Protein AF-A0A9X1F226-F1 (afdb_monomer_lite)

Organism: NCBI:txid2828328

Secondary structure (DSSP, 8-state):
-----S-HHHHHHHHHHHHHHHHHHHHHHHHHHHHHHHHHHHHHHHHHHHHHTS--HHHHHHHTTS---------------SS-HHHHHHHHHHHHHHHHHHS-SS-----TTT--HHHHHHHHHHHHHHHHHHHHHHHHHHHHHHHHHHHHHHHTT-

Foldseek 3Di:
DDDPPPPPVVVVVVVVVVVVVVVVVVVVVVVVVVVVVVVVVVVVVVVVVVVVVDPDPVVVVVVVPPDPDDDDDDDPPPVPPPDDPVVVVVVVVVVVVVCVVPDPPDDPPPDPDQPDPVNVVVCVVCVVVVVVVCVVPVVVVVVVVVVVVCVVVVVVVD

Structure (mmCIF, N/CA/C/O backbone):
data_AF-A0A9X1F226-F1
#
_entry.id   AF-A0A9X1F226-F1
#
loop_
_atom_site.group_PDB
_atom_site.id
_atom_site.type_symbol
_atom_site.label_atom_id
_atom_site.label_alt_id
_atom_site.label_comp_id
_atom_site.label_asym_id
_atom_site.label_entity_id
_atom_site.label_seq_id
_atom_site.pdbx_PDB_ins_code
_atom_site.Cartn_x
_atom_site.Cartn_y
_atom_site.Cartn_z
_atom_site.occupancy
_atom_site.B_iso_or_equiv
_atom_site.auth_seq_id
_atom_site.auth_comp_id
_atom_site.auth_asym_id
_atom_site.auth_atom_id
_atom_site.pdbx_PDB_model_num
ATOM 1 N N . MET A 1 1 ? -33.267 29.256 23.074 1.00 49.25 1 MET A N 1
ATOM 2 C CA . MET A 1 1 ? -32.993 27.868 23.503 1.00 49.25 1 MET A CA 1
ATOM 3 C C . MET A 1 1 ? -34.104 26.980 22.962 1.00 49.25 1 MET A C 1
ATOM 5 O O . MET A 1 1 ? -35.190 27.034 23.514 1.00 49.25 1 MET A O 1
ATOM 9 N N . ALA A 1 2 ? -33.853 26.250 21.872 1.00 51.22 2 ALA A N 1
ATOM 10 C CA . ALA A 1 2 ? -34.602 25.064 21.436 1.00 51.22 2 ALA A CA 1
ATOM 11 C C . ALA A 1 2 ? -33.818 24.425 20.271 1.00 51.22 2 ALA A C 1
ATOM 13 O O . ALA A 1 2 ? -34.048 24.750 19.118 1.00 51.22 2 ALA A O 1
ATOM 14 N N . HIS A 1 3 ? -32.809 23.608 20.584 1.00 51.81 3 HIS A N 1
ATOM 15 C CA . HIS A 1 3 ? -32.068 22.793 19.610 1.00 51.81 3 HIS A CA 1
ATOM 16 C C . HIS A 1 3 ? -32.175 21.329 20.050 1.00 51.81 3 HIS A C 1
ATOM 18 O O . HIS A 1 3 ? -31.222 20.763 20.575 1.00 51.81 3 HIS A O 1
ATOM 24 N N . ASN A 1 4 ? -33.366 20.745 19.917 1.00 60.50 4 ASN A N 1
ATOM 25 C CA . ASN A 1 4 ? -33.606 19.323 20.189 1.00 60.50 4 ASN A CA 1
ATOM 26 C C . ASN A 1 4 ? -34.369 18.676 19.020 1.00 60.50 4 ASN A C 1
ATOM 28 O O . ASN A 1 4 ? -35.342 17.961 19.228 1.00 60.50 4 ASN A O 1
ATOM 32 N N . GLU A 1 5 ? -33.978 19.019 17.790 1.00 56.75 5 GLU A N 1
ATOM 33 C CA . GLU A 1 5 ? -34.747 18.753 16.562 1.00 56.75 5 GLU A CA 1
ATOM 34 C C . GLU A 1 5 ? -34.145 17.670 15.649 1.00 56.75 5 GLU A C 1
ATOM 36 O O . GLU A 1 5 ? -34.522 17.585 14.491 1.00 56.75 5 GLU A O 1
ATOM 41 N N . ALA A 1 6 ? -33.255 16.805 16.142 1.00 63.34 6 ALA A N 1
ATOM 42 C CA . ALA A 1 6 ? -33.130 15.472 15.546 1.00 63.34 6 ALA A CA 1
ATOM 43 C C . ALA A 1 6 ? -33.984 14.534 16.404 1.00 63.34 6 ALA A C 1
ATOM 45 O O . ALA A 1 6 ? -33.576 14.152 17.504 1.00 63.34 6 ALA A O 1
ATOM 46 N N . SER A 1 7 ? -35.208 14.239 15.958 1.00 80.69 7 SER A N 1
ATOM 47 C CA . SER A 1 7 ? -36.098 13.328 16.687 1.00 80.69 7 SER A CA 1
ATOM 48 C C . SER A 1 7 ? -35.450 11.943 16.754 1.00 80.69 7 SER A C 1
ATOM 50 O O . SER A 1 7 ? -34.874 11.469 15.777 1.00 80.69 7 SER A O 1
ATOM 52 N N . VAL A 1 8 ? -35.543 11.264 17.899 1.00 83.31 8 VAL A N 1
ATOM 53 C CA . VAL A 1 8 ? -34.999 9.906 18.104 1.00 83.31 8 VAL A CA 1
ATOM 54 C C . VAL A 1 8 ? -35.454 8.939 17.002 1.00 83.31 8 VAL A C 1
ATOM 56 O O . VAL A 1 8 ? -34.702 8.063 16.584 1.00 83.31 8 VAL A O 1
ATOM 59 N N . GLU A 1 9 ? -36.662 9.132 16.486 1.00 84.56 9 GLU A N 1
ATOM 60 C CA . GLU A 1 9 ? -37.239 8.347 15.395 1.00 84.56 9 GLU A CA 1
ATOM 61 C C . GLU A 1 9 ? -36.484 8.538 14.069 1.00 84.56 9 GLU A C 1
ATOM 63 O O . GLU A 1 9 ? -36.221 7.561 13.372 1.00 84.56 9 GLU A O 1
ATOM 68 N N . GLU A 1 10 ? -36.034 9.757 13.769 1.00 88.88 10 GLU A N 1
ATOM 69 C CA . GLU A 1 10 ? -35.229 10.079 12.582 1.00 88.88 10 GLU A CA 1
ATOM 70 C C . GLU A 1 10 ? -33.828 9.455 12.671 1.00 88.88 10 GLU A C 1
ATOM 72 O O . GLU A 1 10 ? -33.296 8.926 11.690 1.00 88.88 10 GLU A O 1
ATOM 77 N N . ILE A 1 11 ? -33.251 9.432 13.878 1.00 89.56 11 ILE A N 1
ATOM 78 C CA . ILE A 1 11 ? -31.976 8.756 14.151 1.00 89.56 11 ILE A CA 1
ATOM 79 C C . ILE A 1 11 ? -32.116 7.247 13.900 1.00 89.56 11 ILE A C 1
ATOM 81 O O . ILE A 1 11 ? -31.273 6.649 13.227 1.00 89.56 11 ILE A O 1
ATOM 85 N N . LEU A 1 12 ? -33.193 6.624 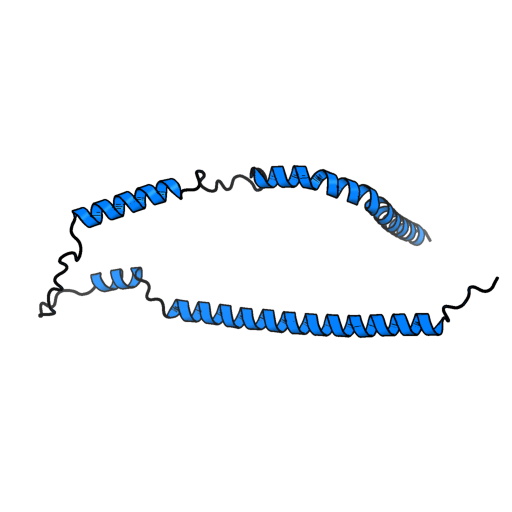14.388 1.00 91.38 12 LEU A N 1
ATOM 86 C CA . LEU A 1 12 ? -33.448 5.196 14.182 1.00 91.38 12 LEU A CA 1
ATOM 87 C C . LEU A 1 12 ? -33.727 4.861 12.713 1.00 91.38 12 LEU A C 1
ATOM 89 O O . LEU A 1 12 ? -33.270 3.828 12.216 1.00 91.38 12 LEU A O 1
ATOM 93 N N . GLU A 1 13 ? -34.434 5.732 11.999 1.00 94.56 13 GLU A N 1
ATOM 94 C CA . GLU A 1 13 ? -34.725 5.548 10.581 1.00 94.56 13 GLU A CA 1
ATOM 95 C C . GLU A 1 13 ? -33.460 5.688 9.715 1.00 94.56 13 GLU A C 1
ATOM 97 O O . GLU A 1 13 ? -33.242 4.887 8.800 1.00 94.56 13 GLU A O 1
ATOM 102 N N . SER A 1 14 ? -32.560 6.613 10.068 1.00 92.88 14 SER A N 1
ATOM 103 C CA . SER A 1 14 ? -31.238 6.753 9.448 1.00 92.88 14 SER A CA 1
ATOM 104 C C . SER A 1 14 ? -30.357 5.519 9.683 1.00 92.88 14 SER A C 1
ATOM 106 O O . SER A 1 14 ? -29.822 4.957 8.725 1.00 92.88 14 SER A O 1
ATOM 108 N N . ILE A 1 15 ? -30.287 5.009 10.922 1.00 93.56 15 ILE A N 1
ATOM 109 C CA . ILE A 1 15 ? -29.539 3.780 11.249 1.00 93.56 15 ILE A CA 1
ATOM 110 C C . ILE A 1 15 ? -30.108 2.580 10.481 1.00 93.56 15 ILE A C 1
ATOM 112 O O . ILE A 1 15 ? -29.356 1.823 9.866 1.00 93.56 15 ILE A O 1
ATOM 116 N N . LYS A 1 16 ? -31.437 2.425 10.435 1.00 94.38 16 LYS A N 1
ATOM 117 C CA . LYS A 1 16 ? -32.096 1.352 9.674 1.00 94.38 16 LYS A CA 1
ATOM 118 C C . LYS A 1 16 ? -31.784 1.440 8.179 1.00 94.38 16 LYS A C 1
ATOM 120 O O . LYS A 1 16 ? -31.542 0.413 7.544 1.00 94.38 16 LYS A O 1
ATOM 125 N N . LYS A 1 17 ? -31.764 2.649 7.613 1.00 94.25 17 LYS A N 1
ATOM 126 C CA . LYS A 1 17 ? -31.428 2.887 6.203 1.00 94.25 17 LYS A CA 1
ATOM 127 C C . LYS A 1 17 ? -29.962 2.570 5.902 1.00 94.25 17 LYS A C 1
ATOM 129 O O . LYS A 1 17 ? -29.685 1.983 4.857 1.00 94.25 17 LYS A O 1
ATOM 134 N N . VAL A 1 18 ? -29.048 2.908 6.812 1.00 93.19 18 VAL A N 1
ATOM 135 C CA . VAL A 1 18 ? -27.619 2.579 6.696 1.00 93.19 18 VAL A CA 1
ATOM 136 C C . VAL A 1 18 ? -27.402 1.067 6.775 1.00 93.19 18 VAL A C 1
ATOM 138 O O . VAL A 1 18 ? -26.769 0.521 5.882 1.00 93.19 18 VAL A O 1
ATOM 141 N N . ILE A 1 19 ? -28.007 0.365 7.739 1.00 91.12 19 ILE A N 1
ATOM 142 C CA . ILE A 1 19 ? -27.881 -1.100 7.865 1.00 91.12 19 ILE A CA 1
ATOM 143 C C . ILE A 1 19 ? -28.484 -1.820 6.652 1.00 91.12 19 ILE A C 1
ATOM 145 O O . ILE A 1 19 ? -27.901 -2.768 6.133 1.00 91.12 19 ILE A O 1
ATOM 149 N N . ALA A 1 20 ? -29.642 -1.374 6.156 1.00 92.00 20 ALA A N 1
ATOM 150 C CA . ALA A 1 20 ? -30.255 -1.967 4.967 1.00 92.00 20 ALA A CA 1
ATOM 151 C C . ALA A 1 20 ? -29.414 -1.743 3.699 1.00 92.00 20 ALA A C 1
ATOM 153 O O . ALA A 1 20 ? -29.394 -2.602 2.815 1.00 92.00 20 ALA A O 1
ATOM 154 N N . ARG A 1 21 ? -28.730 -0.595 3.603 1.00 91.06 21 ARG A N 1
ATOM 155 C CA . ARG A 1 21 ? -27.778 -0.301 2.528 1.00 91.06 21 ARG A CA 1
ATOM 156 C C . ARG A 1 21 ? -26.536 -1.180 2.641 1.00 91.06 21 ARG A C 1
ATOM 158 O O . ARG A 1 21 ? -26.180 -1.807 1.652 1.00 91.06 21 ARG A O 1
ATOM 165 N N . ASP A 1 22 ? -25.954 -1.278 3.830 1.00 88.81 22 ASP A N 1
ATOM 166 C CA . ASP A 1 22 ? -24.740 -2.054 4.093 1.00 88.81 22 ASP A CA 1
ATOM 167 C C . ASP A 1 22 ? -24.968 -3.561 3.890 1.00 88.81 22 ASP A C 1
ATOM 169 O O . ASP A 1 22 ? -24.195 -4.229 3.215 1.00 88.81 22 ASP A O 1
ATOM 173 N N . ASN A 1 23 ? -26.115 -4.094 4.330 1.00 88.25 23 ASN A N 1
ATOM 174 C CA . ASN A 1 23 ? -26.508 -5.483 4.064 1.00 88.25 23 ASN A CA 1
ATOM 175 C C . ASN A 1 23 ? -26.734 -5.767 2.566 1.00 88.25 23 ASN A C 1
ATOM 177 O O . ASN A 1 23 ? -26.520 -6.878 2.086 1.00 88.25 23 ASN A O 1
ATOM 181 N N . ARG A 1 24 ? -27.194 -4.770 1.799 1.00 87.88 24 ARG A N 1
ATOM 182 C CA . ARG A 1 24 ? -27.334 -4.900 0.343 1.00 87.88 24 ARG A CA 1
ATOM 183 C C . ARG A 1 24 ? -25.971 -4.866 -0.341 1.00 87.88 24 ARG A C 1
ATOM 185 O O . ARG A 1 24 ? -25.746 -5.631 -1.272 1.00 87.88 24 ARG A O 1
ATOM 192 N N . GLU A 1 25 ? -25.083 -3.995 0.116 1.00 88.69 25 GLU A N 1
ATOM 193 C CA . GLU A 1 25 ? -23.732 -3.838 -0.414 1.00 88.69 25 GLU A CA 1
ATOM 194 C C . GLU A 1 25 ? -22.870 -5.072 -0.123 1.00 88.69 25 GLU A C 1
ATOM 196 O O . GLU A 1 25 ? -22.253 -5.612 -1.039 1.00 88.69 25 GLU A O 1
ATOM 201 N N . SER A 1 26 ? -22.940 -5.619 1.093 1.00 83.00 26 SER A N 1
ATOM 202 C CA . SER A 1 26 ? -22.274 -6.873 1.458 1.00 83.00 26 SER A CA 1
ATOM 203 C C . SER A 1 26 ? -22.815 -8.077 0.676 1.00 83.00 26 SER A C 1
ATOM 205 O O . SER A 1 26 ? -22.040 -8.929 0.233 1.00 83.00 26 SER A O 1
ATOM 207 N N . ALA A 1 27 ? -24.126 -8.133 0.410 1.00 85.62 27 ALA A N 1
ATOM 208 C CA . ALA A 1 27 ? -24.716 -9.166 -0.442 1.00 85.62 27 ALA A CA 1
ATOM 209 C C . ALA A 1 27 ? -24.238 -9.069 -1.904 1.00 85.62 27 ALA A C 1
ATOM 211 O O . ALA A 1 27 ? -23.999 -10.100 -2.535 1.00 85.62 27 ALA A O 1
ATOM 212 N N . ILE A 1 28 ? -24.070 -7.854 -2.439 1.00 87.81 28 ILE A N 1
ATOM 213 C CA . ILE A 1 28 ? -23.526 -7.626 -3.788 1.00 87.81 28 ILE A CA 1
ATOM 214 C C . ILE A 1 28 ? -22.048 -8.021 -3.841 1.00 87.81 28 ILE A C 1
ATOM 216 O O . ILE A 1 28 ? -21.656 -8.749 -4.747 1.00 87.81 28 ILE A O 1
ATOM 220 N N . GLN A 1 29 ? -21.245 -7.616 -2.854 1.00 87.19 29 GLN A N 1
ATOM 221 C CA . GLN A 1 29 ? -19.829 -7.991 -2.774 1.00 87.19 29 GLN A CA 1
ATOM 222 C C . GLN A 1 29 ? -19.643 -9.509 -2.672 1.00 87.19 29 GLN A C 1
ATOM 224 O O . GLN A 1 29 ? -18.783 -10.071 -3.342 1.00 87.19 29 GLN A O 1
ATOM 229 N N . THR A 1 30 ? -20.488 -10.192 -1.894 1.00 87.25 30 THR A N 1
ATOM 230 C CA . THR A 1 30 ? -20.436 -11.658 -1.765 1.00 87.25 30 THR A CA 1
ATOM 231 C C . THR A 1 30 ? -20.759 -12.358 -3.086 1.00 87.25 30 THR A C 1
ATOM 233 O O . THR A 1 30 ? -20.139 -13.369 -3.407 1.00 87.25 30 THR A O 1
ATOM 236 N N . ARG A 1 31 ? -21.724 -11.839 -3.860 1.00 86.88 31 ARG A N 1
ATOM 237 C CA . ARG A 1 31 ? -22.040 -12.368 -5.197 1.00 86.88 31 ARG A CA 1
ATOM 238 C C . ARG A 1 31 ? -20.902 -12.118 -6.176 1.00 86.88 31 ARG A C 1
ATOM 240 O O . ARG A 1 31 ? -20.452 -13.069 -6.796 1.00 86.88 31 ARG A O 1
ATOM 247 N N . LYS A 1 32 ? -20.384 -10.890 -6.214 1.00 89.44 32 LYS A N 1
ATOM 248 C CA . LYS A 1 32 ? -19.267 -10.512 -7.080 1.00 89.44 32 LYS A CA 1
ATOM 249 C C . LYS A 1 32 ? -18.027 -11.370 -6.825 1.00 89.44 32 LYS A C 1
ATOM 251 O O . LYS A 1 32 ? -17.443 -11.877 -7.765 1.00 89.44 32 LYS A O 1
ATOM 256 N N . ARG A 1 33 ? -17.683 -11.618 -5.557 1.00 88.00 33 ARG A N 1
ATOM 257 C CA . ARG A 1 33 ? -16.558 -12.496 -5.204 1.00 88.00 33 ARG A CA 1
ATOM 258 C C . ARG A 1 33 ? -16.767 -13.935 -5.686 1.00 88.00 33 ARG A C 1
ATOM 260 O O . ARG A 1 33 ? -15.814 -14.573 -6.095 1.00 88.00 33 ARG A O 1
ATOM 267 N N . ARG A 1 34 ? -18.001 -14.453 -5.633 1.00 84.94 34 ARG A N 1
ATOM 268 C CA . ARG A 1 34 ? -18.320 -15.798 -6.144 1.00 84.94 34 ARG A CA 1
ATOM 269 C C . ARG A 1 34 ? -18.276 -15.879 -7.665 1.00 84.94 34 ARG A C 1
ATOM 271 O O . ARG A 1 34 ? -17.905 -16.925 -8.170 1.00 84.94 34 ARG A O 1
ATOM 278 N N . GLU A 1 35 ? -18.686 -14.819 -8.355 1.00 84.56 35 GLU A N 1
A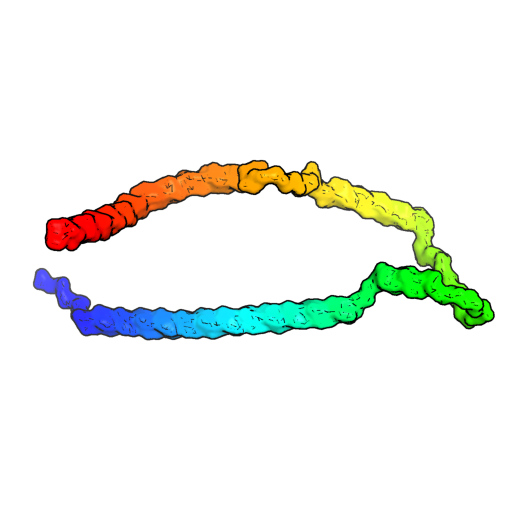TOM 279 C CA . GLU A 1 35 ? -18.554 -14.703 -9.812 1.00 84.56 35 GLU A CA 1
ATOM 280 C C . GLU A 1 35 ? -17.068 -14.658 -10.197 1.00 84.56 35 GLU A C 1
ATOM 282 O O . GLU A 1 35 ? -16.628 -15.499 -10.961 1.00 84.56 35 GLU A O 1
ATOM 287 N N . GLU A 1 36 ? -16.265 -13.807 -9.549 1.00 82.75 36 GLU A N 1
ATOM 288 C CA . GLU A 1 36 ? -14.810 -13.732 -9.766 1.00 82.75 36 GLU A CA 1
ATOM 289 C C . GLU A 1 36 ? -14.088 -15.059 -9.453 1.00 82.75 36 GLU A C 1
ATOM 291 O O . GLU A 1 36 ? -13.186 -15.462 -10.184 1.00 82.75 36 GLU A O 1
ATOM 296 N N . ASP A 1 37 ? -14.475 -15.752 -8.374 1.00 83.00 37 ASP A N 1
ATOM 297 C CA . ASP A 1 37 ? -13.923 -17.068 -8.022 1.00 83.00 37 ASP A CA 1
ATOM 298 C C . ASP A 1 37 ? -14.327 -18.150 -9.051 1.00 83.00 37 ASP A C 1
ATOM 300 O O . ASP A 1 37 ? -13.559 -19.084 -9.281 1.00 83.00 37 ASP A O 1
ATOM 304 N N . ALA A 1 38 ? -15.515 -18.046 -9.664 1.00 81.81 38 ALA A N 1
ATOM 305 C CA . ALA A 1 38 ? -15.986 -18.974 -10.695 1.00 81.81 38 ALA A CA 1
ATOM 306 C C . ALA A 1 38 ? -15.301 -18.719 -12.044 1.00 81.81 38 ALA A C 1
ATOM 308 O O . ALA A 1 38 ? -14.792 -19.665 -12.639 1.00 81.81 38 ALA A O 1
ATOM 309 N N . ASP A 1 39 ? -15.205 -17.456 -12.465 1.00 82.25 39 ASP A N 1
ATOM 310 C CA . ASP A 1 39 ? -14.511 -17.051 -13.692 1.00 82.25 39 ASP A CA 1
ATOM 311 C C . ASP A 1 39 ? -13.039 -17.491 -13.652 1.00 82.25 39 ASP A C 1
ATOM 313 O O . ASP A 1 39 ? -12.516 -18.035 -14.620 1.00 82.25 39 ASP A O 1
ATOM 317 N N . ARG A 1 40 ? -12.380 -17.344 -12.494 1.00 82.81 40 ARG A N 1
ATOM 318 C CA . ARG A 1 40 ? -10.999 -17.806 -12.297 1.00 82.81 40 ARG A CA 1
ATOM 319 C C . ARG A 1 40 ? -10.860 -19.324 -12.396 1.00 82.81 40 ARG A C 1
ATOM 321 O O . ARG A 1 40 ? -9.881 -19.808 -12.948 1.00 82.81 40 ARG A O 1
ATOM 328 N N . ALA A 1 41 ? -11.820 -20.074 -11.855 1.00 78.19 41 ALA A N 1
ATOM 329 C CA . ALA A 1 41 ? -11.807 -21.532 -11.933 1.00 78.19 41 ALA A CA 1
ATOM 330 C C . ALA A 1 41 ? -12.041 -22.034 -13.368 1.00 78.19 41 ALA A C 1
ATOM 332 O O . ALA A 1 41 ? -11.469 -23.050 -13.758 1.00 78.19 41 ALA A O 1
ATOM 333 N N . GLU A 1 42 ? -12.863 -21.329 -14.152 1.00 76.12 42 GLU A N 1
ATOM 334 C CA . GLU A 1 42 ? -13.041 -21.599 -15.583 1.00 76.12 42 GLU A CA 1
ATOM 335 C C . GLU A 1 42 ? -11.767 -21.278 -16.378 1.00 76.12 42 GLU A C 1
ATOM 337 O O . GLU A 1 42 ? -11.362 -22.070 -17.227 1.00 76.12 42 GLU A O 1
ATOM 342 N N . GLU A 1 43 ? -11.095 -20.167 -16.064 1.00 73.25 43 GLU A N 1
ATOM 343 C CA . GLU A 1 43 ? -9.834 -19.765 -16.697 1.00 73.25 43 GLU A CA 1
ATOM 344 C C . GLU A 1 43 ? -8.697 -20.762 -16.398 1.00 73.25 43 GLU A C 1
ATOM 346 O O . GLU A 1 43 ? -8.014 -21.203 -17.322 1.00 73.25 43 GLU A O 1
ATOM 351 N N . ASP A 1 44 ? -8.557 -21.208 -15.144 1.00 71.56 44 ASP A N 1
ATOM 352 C CA . ASP A 1 44 ? -7.592 -22.246 -14.750 1.00 71.56 44 ASP A CA 1
ATOM 353 C C . ASP A 1 44 ? -7.875 -23.583 -15.464 1.00 71.56 44 ASP A C 1
ATOM 355 O O . ASP A 1 44 ? -6.958 -24.221 -15.981 1.00 71.56 44 ASP A O 1
ATOM 359 N N . ALA A 1 45 ? -9.144 -23.998 -15.565 1.00 74.19 45 ALA A N 1
ATOM 360 C CA . ALA A 1 45 ? -9.517 -25.222 -16.279 1.00 74.19 45 ALA A CA 1
ATOM 361 C C . ALA A 1 45 ? -9.229 -25.138 -17.790 1.00 74.19 45 ALA A C 1
ATOM 363 O O . ALA A 1 45 ? -8.856 -26.134 -18.411 1.00 74.19 45 ALA A O 1
ATOM 364 N N . GLN A 1 46 ? -9.386 -23.953 -18.386 1.00 73.50 46 GLN A N 1
ATOM 365 C CA . GLN A 1 46 ? -9.080 -23.713 -19.794 1.00 73.50 46 GLN A CA 1
ATOM 366 C C . GLN A 1 46 ? -7.566 -23.714 -20.061 1.00 73.50 46 GLN A C 1
ATOM 368 O O . GLN A 1 46 ? -7.133 -24.217 -21.099 1.00 73.50 46 GLN A O 1
ATOM 373 N N . LEU A 1 47 ? -6.763 -23.193 -19.128 1.00 71.12 47 LEU A N 1
ATOM 374 C CA . LEU A 1 47 ? -5.300 -23.233 -19.200 1.00 71.12 47 LEU A CA 1
ATOM 375 C C . LEU A 1 47 ? -4.769 -24.671 -19.123 1.00 71.12 47 LEU A C 1
ATOM 377 O O . LEU A 1 47 ? -3.953 -25.052 -19.961 1.00 71.12 47 LEU A O 1
ATOM 381 N N . GLU A 1 48 ? -5.277 -25.479 -18.191 1.00 67.88 48 GLU A N 1
ATOM 382 C CA . GLU A 1 48 ? -4.916 -26.900 -18.063 1.00 67.88 48 GLU A CA 1
ATOM 383 C C . GLU A 1 48 ? -5.265 -27.685 -19.340 1.00 67.88 48 GLU A C 1
ATOM 385 O O . GLU A 1 48 ? -4.399 -28.346 -19.912 1.00 67.88 48 GLU A O 1
ATOM 390 N N . ALA A 1 49 ? -6.481 -27.519 -19.873 1.00 67.88 49 ALA A N 1
ATOM 391 C CA . ALA A 1 49 ? -6.887 -28.158 -21.129 1.00 67.88 49 ALA A CA 1
ATOM 392 C C . ALA A 1 49 ? -6.023 -27.716 -22.326 1.00 67.88 49 ALA A C 1
ATOM 394 O O . ALA A 1 49 ? -5.686 -28.524 -23.186 1.00 67.88 49 ALA A O 1
ATOM 395 N N . SER A 1 50 ? -5.621 -26.441 -22.375 1.00 63.09 50 SER A N 1
ATOM 396 C CA . SER A 1 50 ? -4.727 -25.952 -23.431 1.00 63.09 50 SER A CA 1
ATOM 397 C C . SER A 1 50 ? -3.304 -26.497 -23.320 1.00 63.09 50 SER A C 1
ATOM 399 O O . SER A 1 50 ? -2.610 -26.548 -24.328 1.00 63.09 50 SER A O 1
ATOM 401 N N . SER A 1 51 ? -2.869 -26.916 -2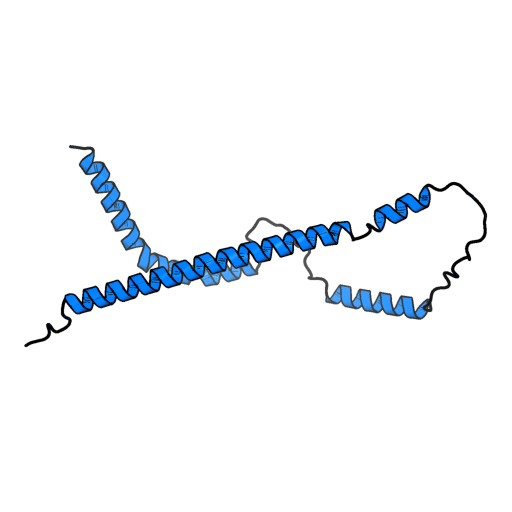2.128 1.00 63.12 51 SER A N 1
ATOM 402 C CA . SER A 1 51 ? -1.541 -27.498 -21.922 1.00 63.12 51 SER A CA 1
ATOM 403 C C . SER A 1 51 ? -1.451 -28.948 -22.409 1.00 63.12 51 SER A C 1
ATOM 405 O O . SER A 1 51 ? -0.404 -29.342 -22.912 1.00 63.12 51 SER A O 1
ATOM 407 N N . GLU A 1 52 ? -2.553 -29.707 -22.349 1.00 62.50 52 GLU A N 1
ATOM 408 C CA . GLU A 1 52 ? -2.645 -31.067 -22.908 1.00 62.50 52 GLU A CA 1
ATOM 409 C C . GLU A 1 52 ? -2.591 -31.081 -24.448 1.00 62.50 52 GLU A C 1
ATOM 411 O O . GLU A 1 52 ? -2.100 -32.045 -25.032 1.00 62.50 52 GLU A O 1
ATOM 416 N N . ASP A 1 53 ? -3.038 -30.008 -25.110 1.00 59.22 53 ASP A N 1
ATOM 417 C CA . ASP A 1 53 ? -2.976 -29.856 -26.573 1.00 59.22 53 ASP A CA 1
ATOM 418 C C . ASP A 1 53 ? -1.623 -29.299 -27.078 1.00 59.22 53 ASP A C 1
ATOM 420 O O . ASP A 1 53 ? -1.365 -29.276 -28.288 1.00 59.22 53 ASP A O 1
ATOM 424 N N . VAL A 1 54 ? -0.737 -28.837 -26.184 1.00 70.75 54 VAL A N 1
ATOM 425 C CA . VAL A 1 54 ? 0.616 -28.394 -26.555 1.00 70.75 54 VAL A CA 1
ATOM 426 C C . VAL A 1 54 ? 1.512 -29.622 -26.691 1.00 70.75 54 VAL A C 1
ATOM 428 O O . VAL A 1 54 ? 1.953 -30.203 -25.705 1.00 70.75 54 VAL A O 1
ATOM 431 N N . LEU A 1 55 ? 1.812 -29.995 -27.937 1.00 59.41 55 LEU A N 1
ATOM 432 C CA . LEU A 1 55 ? 2.830 -30.997 -28.256 1.00 59.41 55 LEU A CA 1
ATOM 433 C C . LEU A 1 55 ? 4.178 -30.602 -27.633 1.00 59.41 55 LEU A C 1
ATOM 435 O O . LEU A 1 55 ? 4.763 -29.579 -28.002 1.00 59.41 55 LEU A O 1
ATOM 439 N N . ASP A 1 56 ? 4.676 -31.429 -26.713 1.00 69.00 56 ASP A N 1
ATOM 440 C CA . ASP A 1 56 ? 6.021 -31.287 -26.166 1.00 69.00 56 ASP A CA 1
ATOM 441 C C . ASP A 1 56 ? 7.050 -31.609 -27.258 1.00 69.00 56 ASP A C 1
ATOM 443 O O . ASP A 1 56 ? 7.198 -32.746 -27.712 1.00 69.00 56 ASP A O 1
ATOM 447 N N . LEU A 1 57 ? 7.764 -30.575 -27.702 1.00 64.31 57 LEU A N 1
ATOM 448 C CA . LEU A 1 57 ? 8.764 -30.683 -28.759 1.00 64.31 57 LEU A CA 1
ATOM 449 C C . LEU A 1 57 ? 9.930 -31.602 -28.350 1.00 64.31 57 LEU A C 1
ATOM 451 O O . LEU A 1 57 ? 10.549 -32.212 -29.219 1.00 64.31 57 LEU A O 1
ATOM 455 N N . ALA A 1 58 ? 10.203 -31.726 -27.044 1.00 68.50 58 ALA A N 1
ATOM 456 C CA . ALA A 1 58 ? 11.229 -32.624 -26.522 1.00 68.50 58 ALA A CA 1
ATOM 457 C C . ALA A 1 58 ? 10.809 -34.103 -26.601 1.00 68.50 58 ALA A C 1
ATOM 459 O O . ALA A 1 58 ? 11.656 -34.966 -26.829 1.00 68.50 58 ALA A O 1
ATOM 460 N N . GLU A 1 59 ? 9.513 -34.397 -26.467 1.00 64.06 59 GLU A N 1
ATOM 461 C CA . GLU A 1 59 ? 8.958 -35.749 -26.620 1.00 64.06 59 GLU A CA 1
ATOM 462 C C . GLU A 1 59 ? 8.992 -36.183 -28.099 1.00 64.06 59 GLU A C 1
ATOM 464 O O . GLU A 1 59 ? 9.398 -37.300 -28.422 1.00 64.06 59 GLU A O 1
ATOM 469 N N . MET A 1 60 ? 8.679 -35.265 -29.024 1.00 62.78 60 MET A N 1
ATOM 470 C CA . MET A 1 60 ? 8.705 -35.538 -30.470 1.00 62.78 60 MET A CA 1
ATOM 471 C C . MET A 1 60 ? 10.128 -35.767 -31.019 1.00 62.78 60 MET A C 1
ATOM 473 O O . MET A 1 60 ? 10.318 -36.553 -31.947 1.00 62.78 60 MET A O 1
ATOM 477 N N . GLU A 1 61 ? 11.147 -35.116 -30.445 1.00 58.50 61 GLU A N 1
ATOM 478 C CA . GLU A 1 61 ? 12.556 -35.350 -30.805 1.00 58.50 61 GLU A CA 1
ATOM 479 C C . GLU A 1 61 ? 13.042 -36.742 -30.353 1.00 58.50 61 GLU A C 1
ATOM 481 O O . GLU A 1 61 ? 13.887 -37.350 -31.016 1.00 58.50 61 GLU A O 1
ATOM 486 N N . LEU A 1 62 ? 12.469 -37.282 -29.270 1.00 58.44 62 LEU A N 1
ATOM 487 C CA . LEU A 1 62 ? 12.804 -38.605 -28.745 1.00 58.44 62 LEU A CA 1
ATOM 488 C C . LEU A 1 62 ? 12.167 -39.737 -29.572 1.00 58.44 62 LEU A C 1
ATOM 490 O O . LEU A 1 62 ? 12.859 -40.702 -29.900 1.00 58.44 62 LEU A O 1
ATOM 494 N N . GLU A 1 63 ? 10.901 -39.598 -29.985 1.00 55.25 63 GLU A N 1
ATOM 495 C CA . GLU A 1 63 ? 10.226 -40.575 -30.863 1.00 55.25 63 GLU A CA 1
ATOM 496 C C . GLU A 1 63 ? 10.904 -40.702 -32.241 1.00 55.25 63 GLU A C 1
ATOM 498 O O . GLU A 1 63 ? 10.946 -41.786 -32.830 1.00 55.25 63 GLU A O 1
ATOM 503 N N . ASN A 1 64 ? 11.507 -39.623 -32.750 1.00 57.41 64 ASN A N 1
ATOM 504 C CA . ASN A 1 64 ? 12.156 -39.615 -34.063 1.00 57.41 64 ASN A CA 1
ATOM 505 C C . ASN A 1 64 ? 13.484 -40.408 -34.105 1.00 57.41 64 ASN A C 1
ATOM 507 O O . ASN A 1 64 ? 14.009 -40.693 -35.182 1.00 57.41 64 ASN A O 1
ATOM 511 N N . LEU A 1 65 ? 14.035 -40.789 -32.945 1.00 55.97 65 LEU A N 1
ATOM 512 C CA . LEU A 1 65 ? 15.283 -41.555 -32.830 1.00 55.97 65 LEU A CA 1
ATOM 513 C C . LEU A 1 65 ? 15.068 -43.079 -32.755 1.00 55.97 65 LEU A C 1
ATOM 515 O O . LEU A 1 65 ? 16.047 -43.827 -32.822 1.00 55.97 65 LEU A O 1
ATOM 519 N N . GLU A 1 66 ? 13.822 -43.559 -32.646 1.00 49.38 66 GLU A N 1
ATOM 520 C CA . GLU A 1 66 ? 13.517 -44.980 -32.397 1.00 49.38 66 GLU A CA 1
ATOM 521 C C . GLU A 1 66 ? 13.029 -45.789 -33.616 1.00 49.38 66 GLU A C 1
ATOM 523 O O . GLU A 1 66 ? 12.754 -46.979 -33.467 1.00 49.38 66 GLU A O 1
ATOM 528 N N . SER A 1 67 ? 12.985 -45.237 -34.837 1.00 43.16 67 SER A N 1
ATOM 529 C CA . SER A 1 67 ? 12.598 -46.011 -36.036 1.00 43.16 67 SER A CA 1
ATOM 530 C C . SER A 1 67 ? 13.810 -46.571 -36.809 1.00 43.16 67 SER A C 1
ATOM 532 O O . SER A 1 67 ? 14.561 -45.804 -37.422 1.00 43.16 67 SER A O 1
ATOM 534 N N . PRO A 1 68 ? 14.035 -47.903 -36.843 1.00 47.88 68 PRO A N 1
ATOM 535 C CA . PRO A 1 68 ? 15.103 -48.506 -37.630 1.00 47.88 68 PRO A CA 1
ATOM 536 C C . PRO A 1 68 ? 14.680 -48.634 -39.102 1.00 47.88 68 PRO A C 1
ATOM 538 O O . PRO A 1 68 ? 13.848 -49.466 -39.441 1.00 47.88 68 PRO A O 1
ATOM 541 N N . ALA A 1 69 ? 15.304 -47.825 -39.961 1.00 50.81 69 ALA A N 1
ATOM 542 C CA . ALA A 1 69 ? 15.541 -48.043 -41.393 1.00 50.81 69 ALA A CA 1
ATOM 543 C C . ALA A 1 69 ? 14.477 -48.827 -42.201 1.00 50.81 69 ALA A C 1
ATOM 545 O O . ALA A 1 69 ? 14.618 -50.027 -42.419 1.00 50.81 69 ALA A O 1
ATOM 546 N N . GLU A 1 70 ? 13.544 -48.103 -42.824 1.00 40.41 70 GLU A N 1
ATOM 547 C CA . GLU A 1 70 ? 12.946 -48.496 -44.107 1.00 40.41 70 GLU A CA 1
ATOM 548 C C . GLU A 1 70 ? 13.192 -47.361 -45.109 1.00 40.41 70 GLU A C 1
ATOM 550 O O . GLU A 1 70 ? 12.683 -46.249 -44.980 1.00 40.41 70 GLU A O 1
ATOM 555 N N . ALA A 1 71 ? 14.052 -47.630 -46.089 1.00 52.09 71 ALA A N 1
ATOM 556 C CA . ALA A 1 71 ? 14.309 -46.739 -47.207 1.00 52.09 71 ALA A CA 1
ATOM 557 C C . ALA A 1 71 ? 13.106 -46.764 -48.161 1.00 52.09 71 ALA A C 1
ATOM 559 O O . ALA A 1 71 ? 12.893 -47.748 -48.869 1.00 52.09 71 ALA A O 1
ATOM 560 N N . GLY A 1 72 ? 12.350 -45.668 -48.209 1.00 39.25 72 GLY A N 1
ATOM 561 C CA . GLY A 1 72 ? 11.233 -45.506 -49.133 1.00 39.25 72 GLY A CA 1
ATOM 562 C C . GLY A 1 72 ? 10.724 -44.070 -49.192 1.00 39.25 72 GLY A C 1
ATOM 563 O O . GLY A 1 72 ? 9.785 -43.733 -48.489 1.00 39.25 72 GLY A O 1
ATOM 564 N N . ASP A 1 73 ? 11.365 -43.260 -50.038 1.00 47.88 73 ASP A N 1
ATOM 565 C CA . ASP A 1 73 ? 10.798 -42.112 -50.768 1.00 47.88 73 ASP A CA 1
ATOM 566 C C . ASP A 1 73 ? 9.670 -41.322 -50.073 1.00 47.88 73 ASP A C 1
ATOM 568 O O . ASP A 1 73 ? 8.519 -41.314 -50.507 1.00 47.88 73 ASP A O 1
ATOM 572 N N . THR A 1 74 ? 10.013 -40.584 -49.023 1.00 41.19 74 THR A N 1
ATOM 573 C CA . THR A 1 74 ? 9.349 -39.307 -48.756 1.00 41.19 74 THR A CA 1
ATOM 574 C C . THR A 1 74 ? 10.379 -38.238 -49.025 1.00 41.19 74 THR A C 1
ATOM 576 O O . THR A 1 74 ? 11.454 -38.272 -48.426 1.00 41.19 74 THR A O 1
ATOM 579 N N . ALA A 1 75 ? 10.059 -37.381 -49.996 1.00 47.38 75 ALA A N 1
ATOM 580 C CA . ALA A 1 75 ? 10.827 -36.229 -50.433 1.00 47.38 75 ALA A CA 1
ATOM 581 C C . ALA A 1 75 ? 11.768 -35.736 -49.335 1.00 47.38 75 ALA A C 1
ATOM 583 O O . ALA A 1 75 ? 11.311 -35.366 -48.256 1.00 47.38 75 ALA A O 1
ATOM 584 N N . ALA A 1 76 ? 13.070 -35.767 -49.629 1.00 47.41 76 ALA A N 1
ATOM 585 C CA . ALA A 1 76 ? 14.027 -34.927 -48.942 1.00 47.41 76 ALA A CA 1
ATOM 586 C C . ALA A 1 76 ? 13.438 -33.520 -48.992 1.00 47.41 76 ALA A C 1
ATOM 588 O O . ALA A 1 76 ? 13.431 -32.893 -50.054 1.00 47.41 76 ALA A O 1
ATOM 589 N N . ASP A 1 77 ? 12.835 -33.107 -47.879 1.00 51.19 77 ASP A N 1
ATOM 590 C CA . ASP A 1 77 ? 12.491 -31.722 -47.665 1.00 51.19 77 ASP A CA 1
ATOM 591 C C . ASP A 1 77 ? 13.820 -31.010 -47.865 1.00 51.19 77 ASP A C 1
ATOM 593 O O . ASP A 1 77 ? 14.834 -31.354 -47.247 1.00 51.19 77 ASP A O 1
ATOM 597 N N . ASP A 1 78 ? 13.861 -30.175 -48.892 1.00 55.47 78 ASP A N 1
ATOM 598 C CA . ASP A 1 78 ? 15.032 -29.403 -49.239 1.00 55.47 78 ASP A CA 1
ATOM 599 C C . ASP A 1 78 ? 15.202 -28.411 -48.087 1.00 55.47 78 ASP A C 1
ATOM 601 O O . ASP A 1 78 ? 14.728 -27.279 -48.155 1.00 55.47 78 ASP A O 1
ATOM 605 N N . GLU A 1 79 ? 15.840 -28.853 -46.995 1.00 61.44 79 GLU A N 1
ATOM 606 C CA . GLU A 1 79 ? 16.249 -28.047 -45.839 1.00 61.44 79 GLU A CA 1
ATOM 607 C C . GLU A 1 79 ? 17.374 -27.076 -46.238 1.00 61.44 79 GLU A C 1
ATOM 609 O O . GLU A 1 79 ? 18.322 -26.800 -45.501 1.00 61.44 79 GLU A O 1
ATOM 614 N N . SER A 1 80 ? 17.282 -26.542 -47.451 1.00 68.88 80 SER A N 1
ATOM 615 C CA . SER A 1 80 ? 18.002 -25.375 -47.885 1.00 68.88 80 SER A CA 1
ATOM 616 C C . SER A 1 80 ? 17.499 -24.197 -47.045 1.00 68.88 80 SER A C 1
ATOM 618 O O . SER A 1 80 ? 16.315 -23.848 -47.102 1.00 68.88 80 SER A O 1
ATOM 620 N N . PRO A 1 81 ? 18.370 -23.568 -46.239 1.00 78.12 81 PRO A N 1
ATOM 621 C CA . PRO A 1 81 ? 17.961 -22.492 -45.355 1.00 78.12 81 PRO A CA 1
ATOM 622 C C . PRO A 1 81 ? 17.326 -21.354 -46.161 1.00 78.12 81 PRO A C 1
ATOM 624 O O . PRO A 1 81 ? 17.906 -20.838 -47.116 1.00 78.12 81 PRO A O 1
ATOM 627 N N . LEU A 1 82 ? 16.129 -20.937 -45.741 1.00 83.62 82 LEU A N 1
ATOM 628 C CA . LEU A 1 82 ? 15.332 -19.890 -46.400 1.00 83.62 82 LEU A CA 1
ATOM 629 C C . LEU A 1 82 ? 15.998 -18.503 -46.374 1.00 83.62 82 LEU A C 1
ATOM 631 O O . LEU A 1 82 ? 15.559 -17.578 -47.057 1.00 83.62 82 LEU A O 1
ATOM 635 N N . VAL A 1 83 ? 17.037 -18.345 -45.557 1.00 89.19 83 VAL A N 1
ATOM 636 C CA . VAL A 1 83 ? 17.784 -17.105 -45.358 1.00 89.19 83 VAL A CA 1
ATOM 637 C C . VAL A 1 83 ? 19.266 -17.352 -45.565 1.00 89.19 83 VAL A C 1
ATOM 639 O O . VAL A 1 83 ? 19.803 -18.403 -45.218 1.00 89.19 83 VAL A O 1
ATOM 642 N N . THR A 1 84 ? 19.936 -16.346 -46.119 1.00 91.31 84 THR A N 1
ATOM 643 C CA . THR A 1 84 ? 21.381 -16.392 -46.307 1.00 91.31 84 THR A CA 1
ATOM 644 C C . THR A 1 84 ? 22.098 -16.353 -44.960 1.00 91.31 84 THR A C 1
ATOM 646 O O . THR A 1 84 ? 21.616 -15.773 -43.983 1.00 91.31 84 THR A O 1
ATOM 649 N N . GLU A 1 85 ? 23.294 -16.934 -44.927 1.00 88.50 85 GLU A N 1
ATOM 650 C CA . GLU A 1 85 ? 24.145 -16.947 -43.736 1.00 88.50 85 GLU A CA 1
ATOM 651 C C . GLU A 1 85 ? 24.438 -15.537 -43.205 1.00 88.50 85 GLU A C 1
ATOM 653 O O . GLU A 1 85 ? 24.442 -15.298 -42.001 1.00 88.50 85 GLU A O 1
ATOM 658 N N . GLU A 1 86 ? 24.605 -14.581 -44.118 1.00 90.44 86 GLU A N 1
ATOM 659 C CA . GLU A 1 86 ? 24.831 -13.174 -43.798 1.00 90.44 86 GLU A CA 1
ATOM 660 C C . GLU A 1 86 ? 23.635 -12.542 -43.067 1.00 90.44 86 GLU A C 1
ATOM 662 O O . GLU A 1 86 ? 23.812 -11.870 -42.051 1.00 90.44 86 GLU A O 1
ATOM 667 N N . VAL A 1 87 ? 22.404 -12.807 -43.527 1.00 92.06 87 VAL A N 1
ATOM 668 C CA . VAL A 1 87 ? 21.180 -12.299 -42.881 1.00 92.06 87 VAL A CA 1
ATOM 669 C C . VAL A 1 87 ? 20.991 -12.931 -41.502 1.00 92.06 87 VAL A C 1
ATOM 671 O O . VAL A 1 87 ? 20.600 -12.250 -40.553 1.00 92.06 87 VAL A O 1
ATOM 674 N N . ARG A 1 88 ? 21.314 -14.221 -41.367 1.00 91.56 88 ARG A N 1
ATOM 675 C CA . ARG A 1 88 ? 21.265 -14.943 -40.092 1.00 91.56 88 ARG A CA 1
ATOM 676 C C . ARG A 1 88 ? 22.261 -14.376 -39.077 1.00 91.56 88 ARG A C 1
ATOM 678 O O . ARG A 1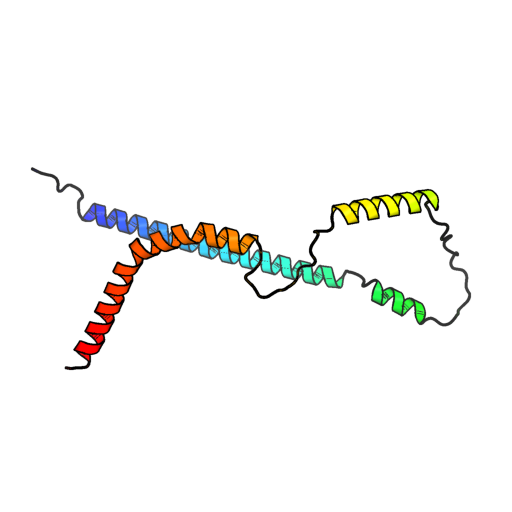 88 ? 21.871 -14.113 -37.941 1.00 91.56 88 ARG A O 1
ATOM 685 N N . GLY A 1 89 ? 23.503 -14.125 -39.498 1.00 91.62 89 GLY A N 1
ATOM 686 C CA . GLY A 1 89 ? 24.530 -13.490 -38.667 1.00 91.62 89 GLY A CA 1
ATOM 687 C C . GLY A 1 89 ? 24.103 -12.104 -38.179 1.00 91.62 89 GLY A C 1
ATOM 688 O O . GLY A 1 89 ? 24.118 -11.842 -36.978 1.00 91.62 89 GLY A O 1
ATOM 689 N N . ALA A 1 90 ? 23.600 -11.256 -39.082 1.00 93.25 90 ALA A N 1
ATOM 690 C CA . ALA A 1 90 ? 23.118 -9.919 -38.730 1.00 93.25 90 ALA A CA 1
ATOM 691 C C . ALA A 1 90 ? 21.931 -9.947 -37.745 1.00 93.25 90 ALA A C 1
ATOM 693 O O . ALA A 1 90 ? 21.846 -9.113 -36.842 1.00 93.25 90 ALA A O 1
ATOM 694 N N . MET A 1 91 ? 21.005 -10.903 -37.885 1.00 92.25 91 MET A N 1
ATOM 695 C CA . MET A 1 91 ? 19.889 -11.071 -36.946 1.00 92.25 91 MET A CA 1
ATOM 696 C C . MET A 1 91 ? 20.383 -11.490 -35.557 1.00 92.25 91 MET A C 1
ATOM 698 O O . MET A 1 91 ? 19.928 -10.949 -34.550 1.00 92.25 91 MET A O 1
ATOM 702 N N . GLN A 1 92 ? 21.344 -12.414 -35.498 1.00 91.50 92 GLN A N 1
ATOM 703 C CA . GLN A 1 92 ? 21.910 -12.912 -34.246 1.00 91.50 92 GLN A CA 1
ATOM 704 C C . GLN A 1 92 ? 22.726 -11.836 -33.513 1.00 91.50 92 GLN A C 1
ATOM 706 O O . GLN A 1 92 ? 22.616 -11.714 -32.295 1.00 91.50 92 GLN A O 1
ATOM 711 N N . GLU A 1 93 ? 23.474 -11.004 -34.242 1.00 92.75 93 GLU A N 1
ATOM 712 C CA . GLU A 1 93 ? 24.189 -9.846 -33.690 1.00 92.75 93 GLU A CA 1
ATOM 713 C C . GLU A 1 93 ? 23.234 -8.787 -33.126 1.00 92.75 93 GLU A C 1
ATOM 715 O O . GLU A 1 93 ? 23.433 -8.305 -32.009 1.00 92.75 93 GLU A O 1
ATOM 720 N N . ASN A 1 94 ? 22.159 -8.457 -33.851 1.00 91.00 94 ASN A N 1
ATOM 721 C CA . ASN A 1 94 ? 21.144 -7.518 -33.367 1.00 91.00 94 ASN A CA 1
ATOM 722 C C . ASN A 1 94 ? 20.412 -8.057 -32.132 1.00 91.00 94 ASN A C 1
ATOM 724 O O . ASN A 1 94 ? 20.186 -7.315 -31.176 1.00 91.00 94 ASN A O 1
ATOM 728 N N . LEU A 1 95 ? 20.075 -9.350 -32.124 1.00 90.81 95 LEU A N 1
ATOM 729 C CA . LEU A 1 95 ? 19.458 -9.999 -30.971 1.00 90.81 95 LEU A CA 1
ATOM 730 C C . LEU A 1 95 ? 20.410 -10.008 -29.766 1.00 90.81 95 LEU A C 1
ATOM 732 O O . LEU A 1 95 ? 19.975 -9.729 -28.655 1.00 90.81 95 LEU A O 1
ATOM 736 N N . ALA A 1 96 ? 21.704 -10.263 -29.976 1.00 88.12 96 ALA A N 1
ATOM 737 C CA . ALA A 1 96 ? 22.715 -10.207 -28.922 1.00 88.12 96 ALA A CA 1
ATOM 738 C C . ALA A 1 96 ? 22.887 -8.785 -28.362 1.00 88.12 96 ALA A C 1
ATOM 740 O O . ALA A 1 96 ? 22.978 -8.608 -27.148 1.00 88.12 96 ALA A O 1
ATOM 741 N N . ALA A 1 97 ? 22.867 -7.761 -29.219 1.00 86.19 97 ALA A N 1
ATOM 742 C CA . ALA A 1 97 ? 22.909 -6.364 -28.793 1.00 86.19 97 ALA A CA 1
ATOM 743 C C . ALA A 1 97 ? 21.660 -5.968 -27.985 1.00 86.19 97 ALA A C 1
ATOM 745 O O . ALA A 1 97 ? 21.768 -5.282 -26.967 1.00 86.19 97 ALA A O 1
ATOM 746 N N . LEU A 1 98 ? 20.477 -6.436 -28.399 1.00 84.62 98 LEU A N 1
ATOM 747 C CA . LEU A 1 98 ? 19.236 -6.253 -27.645 1.00 84.62 98 LEU A CA 1
ATOM 748 C C . LEU A 1 98 ? 19.263 -7.015 -26.318 1.00 84.62 98 LEU A C 1
ATOM 750 O O . LEU A 1 98 ? 18.857 -6.454 -25.305 1.00 84.62 98 LEU A O 1
ATOM 754 N N . ALA A 1 99 ? 19.789 -8.241 -26.296 1.00 81.44 99 ALA A N 1
ATOM 755 C CA . ALA A 1 99 ? 19.961 -9.027 -25.080 1.00 81.44 99 ALA A CA 1
ATOM 756 C C . ALA A 1 99 ? 20.846 -8.277 -24.076 1.00 81.44 99 ALA A C 1
ATOM 758 O O . ALA A 1 99 ? 20.406 -8.039 -22.957 1.00 81.44 99 ALA A O 1
ATOM 759 N N . MET A 1 100 ? 22.007 -7.771 -24.505 1.00 79.94 100 MET A N 1
ATOM 760 C CA . MET A 1 100 ? 22.902 -6.961 -23.666 1.00 79.94 100 MET A CA 1
ATOM 761 C C . MET A 1 100 ? 22.255 -5.675 -23.130 1.00 79.94 100 MET A C 1
ATOM 763 O O . MET A 1 100 ? 22.591 -5.235 -22.034 1.00 79.94 100 MET A O 1
ATOM 767 N N . LEU A 1 101 ? 21.337 -5.059 -23.883 1.00 78.94 101 LEU A N 1
ATOM 768 C CA . LEU A 1 101 ? 20.595 -3.876 -23.433 1.00 78.94 101 LEU A CA 1
ATOM 769 C C . LEU A 1 101 ? 19.412 -4.230 -22.512 1.00 78.94 101 LEU A C 1
ATOM 771 O O . LEU A 1 101 ? 19.020 -3.419 -21.676 1.00 78.94 101 LEU A O 1
ATOM 775 N N . SER A 1 102 ? 18.835 -5.420 -22.689 1.00 73.25 102 SER A N 1
ATOM 776 C CA . SER A 1 102 ? 17.659 -5.911 -21.960 1.00 73.25 102 SER A CA 1
ATOM 777 C C . SER A 1 102 ? 17.997 -6.709 -20.703 1.00 73.25 102 SER A C 1
ATOM 779 O O . SER A 1 102 ? 17.117 -6.908 -19.869 1.00 73.25 102 SER A O 1
ATOM 781 N N . GLU A 1 103 ? 19.246 -7.156 -20.546 1.00 65.38 103 GLU A N 1
ATOM 782 C CA . GLU A 1 103 ? 19.706 -7.826 -19.338 1.00 65.38 103 GLU A CA 1
ATOM 783 C C . GLU A 1 103 ? 19.608 -6.858 -18.146 1.00 65.38 103 GLU A C 1
ATOM 785 O O . GLU A 1 103 ? 20.338 -5.860 -18.088 1.00 65.38 103 GLU A O 1
ATOM 790 N N . PRO A 1 104 ? 18.751 -7.126 -17.141 1.00 58.56 104 PRO A N 1
ATOM 791 C CA . PRO A 1 104 ? 18.909 -6.471 -15.856 1.00 58.56 104 PRO A CA 1
ATOM 792 C C . PRO A 1 104 ? 20.287 -6.867 -15.315 1.00 58.56 104 PRO A C 1
ATOM 794 O O . PRO A 1 104 ? 20.589 -8.049 -15.162 1.00 58.56 104 PRO A O 1
ATOM 797 N N . SER A 1 105 ? 21.126 -5.873 -15.013 1.00 57.72 105 SER A N 1
ATOM 798 C CA . SER A 1 105 ? 22.532 -6.009 -14.581 1.00 57.72 105 SER A CA 1
ATOM 799 C C . SER A 1 105 ? 22.752 -6.824 -13.285 1.00 57.72 105 SER A C 1
ATOM 801 O O . SER A 1 105 ? 23.853 -6.880 -12.744 1.00 57.72 105 SER A O 1
ATOM 803 N N . ALA A 1 106 ? 21.722 -7.481 -12.758 1.00 59.53 106 ALA A N 1
ATOM 804 C CA . ALA A 1 106 ? 21.809 -8.336 -11.595 1.00 59.53 106 ALA A CA 1
ATOM 805 C C . ALA A 1 106 ? 20.935 -9.577 -11.792 1.00 59.53 106 ALA A C 1
ATOM 807 O O . ALA A 1 106 ? 19.708 -9.498 -11.841 1.00 59.53 106 ALA A O 1
ATOM 808 N N . ARG A 1 107 ? 21.580 -10.751 -11.824 1.00 57.44 107 ARG A N 1
ATOM 809 C CA . ARG A 1 107 ? 20.915 -12.020 -11.496 1.00 57.44 107 ARG A CA 1
ATOM 810 C C . ARG A 1 107 ? 20.177 -11.817 -10.166 1.00 57.44 107 ARG A C 1
ATOM 812 O O . ARG A 1 107 ? 20.807 -11.258 -9.263 1.00 57.44 107 ARG A O 1
ATOM 819 N N . PRO A 1 108 ? 18.915 -12.253 -9.999 1.00 53.12 108 PRO A N 1
ATOM 820 C CA . PRO A 1 108 ? 18.229 -12.151 -8.719 1.00 53.12 108 PRO A CA 1
ATOM 821 C C . PRO A 1 108 ? 18.974 -13.028 -7.713 1.00 53.12 108 PRO A C 1
ATOM 823 O O . PRO A 1 108 ? 18.775 -14.237 -7.620 1.00 53.12 108 PRO A O 1
ATOM 826 N N . GLN A 1 109 ? 19.909 -12.417 -6.991 1.00 58.28 109 GLN A N 1
ATOM 827 C CA . GLN A 1 109 ? 20.494 -13.020 -5.820 1.00 58.28 109 GLN A CA 1
ATOM 828 C C . GLN A 1 109 ? 19.364 -13.082 -4.806 1.00 58.28 109 GLN A C 1
ATOM 830 O O . GLN A 1 109 ? 18.920 -12.059 -4.290 1.00 58.28 109 GLN A O 1
ATOM 835 N N . ILE A 1 110 ? 18.877 -14.289 -4.538 1.00 56.00 110 ILE A N 1
ATOM 836 C CA . ILE A 1 110 ? 18.012 -14.560 -3.396 1.00 56.00 110 ILE A CA 1
ATOM 837 C C . ILE A 1 110 ? 18.906 -14.446 -2.151 1.00 56.00 110 ILE A C 1
ATOM 839 O O . ILE A 1 110 ? 19.295 -15.434 -1.535 1.00 56.00 110 ILE A O 1
ATOM 843 N N . VAL A 1 111 ? 19.315 -13.222 -1.820 1.00 53.56 111 VAL A N 1
ATOM 844 C CA . VAL A 1 111 ? 19.972 -12.877 -0.564 1.00 53.56 111 VAL A CA 1
ATOM 845 C C . VAL A 1 111 ? 18.882 -12.402 0.383 1.00 53.56 111 VAL A C 1
ATOM 847 O O . VAL A 1 111 ? 18.349 -11.307 0.270 1.00 53.56 111 VAL A O 1
ATOM 850 N N . ARG A 1 112 ? 18.486 -13.319 1.268 1.00 54.81 112 ARG A N 1
ATOM 851 C CA . ARG A 1 112 ? 17.813 -13.080 2.552 1.00 54.81 112 ARG A CA 1
ATOM 852 C C . ARG A 1 112 ? 16.909 -11.835 2.608 1.00 54.81 112 ARG A C 1
ATOM 854 O O . ARG A 1 112 ? 17.207 -10.904 3.335 1.00 54.81 112 ARG A O 1
ATOM 861 N N . SER A 1 113 ? 15.785 -11.879 1.893 1.00 56.47 113 SER A N 1
ATOM 862 C CA . SER A 1 113 ? 14.493 -11.237 2.221 1.00 56.47 113 SER A CA 1
ATOM 863 C C . SER A 1 113 ? 14.524 -9.894 2.980 1.00 56.47 113 SER A C 1
ATOM 865 O O . SER A 1 113 ? 13.778 -9.726 3.950 1.00 56.47 113 SER A O 1
ATOM 867 N N . GLY A 1 114 ? 15.377 -8.946 2.591 1.00 56.00 114 GLY A N 1
ATOM 868 C CA . GLY A 1 114 ? 15.451 -7.672 3.306 1.00 56.00 114 GLY A CA 1
ATOM 869 C C . GLY A 1 114 ? 16.485 -6.653 2.849 1.00 56.00 114 GLY A C 1
ATOM 870 O O . GLY A 1 114 ? 16.551 -5.608 3.479 1.00 56.00 114 GLY A O 1
ATOM 871 N N . GLU A 1 115 ? 17.264 -6.916 1.801 1.00 55.16 115 GLU A N 1
ATOM 872 C CA . GLU A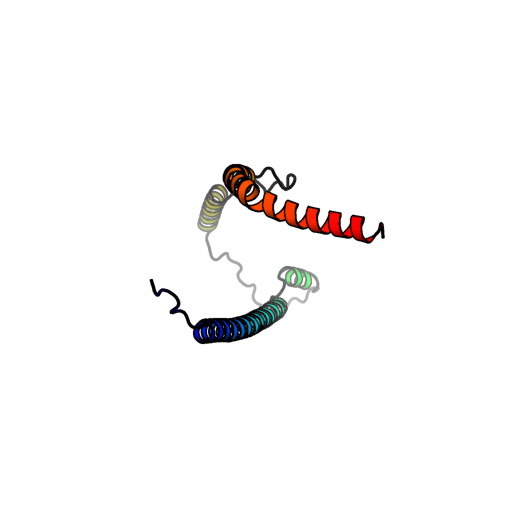 1 115 ? 18.305 -5.990 1.328 1.00 55.16 115 GLU A CA 1
ATOM 873 C C . GLU A 1 115 ? 18.116 -5.617 -0.150 1.00 55.16 115 GLU A C 1
ATOM 875 O O . GLU A 1 115 ? 19.074 -5.249 -0.831 1.00 55.16 115 GLU A O 1
ATOM 880 N N . THR A 1 116 ? 16.896 -5.710 -0.702 1.00 61.62 116 THR A N 1
ATOM 881 C CA . THR A 1 116 ? 16.682 -5.035 -1.987 1.00 61.62 116 THR A CA 1
ATOM 882 C C . THR A 1 116 ? 16.639 -3.527 -1.739 1.00 61.62 116 THR A C 1
ATOM 884 O O . THR A 1 116 ? 15.937 -3.033 -0.855 1.00 61.62 116 THR A O 1
ATOM 887 N N . SER A 1 117 ? 17.385 -2.770 -2.549 1.00 71.94 117 SER A N 1
ATOM 888 C CA . SER A 1 117 ? 17.471 -1.304 -2.459 1.00 71.94 117 SER A CA 1
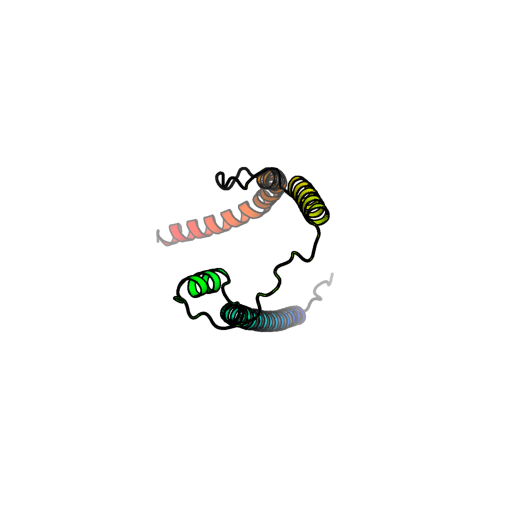ATOM 889 C C . SER A 1 117 ? 16.102 -0.604 -2.453 1.00 71.94 117 SER A C 1
ATOM 891 O O . SER A 1 117 ? 16.001 0.522 -1.969 1.00 71.94 117 SER A O 1
ATOM 893 N N . LEU A 1 118 ? 15.055 -1.241 -2.988 1.00 79.06 118 LEU A N 1
ATOM 894 C CA . LEU A 1 118 ? 13.694 -0.713 -2.990 1.00 79.06 118 LEU A CA 1
ATOM 895 C C . LEU A 1 118 ? 12.953 -0.972 -1.673 1.00 79.06 118 LEU A C 1
ATOM 897 O O . LEU A 1 118 ? 12.231 -0.094 -1.201 1.00 79.06 118 LEU A O 1
ATOM 901 N N . GLU A 1 119 ? 13.111 -2.152 -1.074 1.00 85.06 119 GLU A N 1
ATOM 902 C CA . GLU A 1 119 ? 12.487 -2.483 0.212 1.00 85.06 119 GLU A CA 1
ATOM 903 C C . GLU A 1 119 ? 13.028 -1.587 1.327 1.00 85.06 119 GLU A C 1
ATOM 905 O O . GLU A 1 119 ? 12.246 -1.088 2.138 1.00 85.06 119 GLU A O 1
ATOM 910 N N . ASP A 1 120 ? 14.334 -1.315 1.329 1.00 85.00 120 ASP A N 1
ATOM 911 C CA . ASP A 1 120 ? 14.954 -0.404 2.294 1.00 85.00 120 ASP A CA 1
ATOM 912 C C . ASP A 1 120 ? 14.497 1.045 2.107 1.00 85.00 120 ASP A C 1
ATOM 914 O O . ASP A 1 120 ? 14.109 1.690 3.084 1.00 85.00 120 ASP A O 1
ATOM 918 N N . LEU A 1 121 ? 14.418 1.531 0.862 1.00 86.25 121 LEU A N 1
ATOM 919 C CA . LEU A 1 121 ? 13.866 2.857 0.568 1.00 86.25 121 LEU A CA 1
ATOM 920 C C . LEU A 1 121 ? 12.396 2.959 1.003 1.00 86.25 121 LEU A C 1
ATOM 922 O O . LEU A 1 121 ? 11.985 3.923 1.647 1.00 86.25 121 LEU A O 1
ATOM 926 N N . THR A 1 122 ? 11.592 1.940 0.703 1.00 89.31 122 THR A N 1
ATOM 927 C CA . THR A 1 122 ? 10.172 1.906 1.082 1.00 89.31 122 THR A CA 1
ATOM 928 C C . THR A 1 122 ? 10.009 1.859 2.601 1.00 89.31 122 THR A C 1
ATOM 930 O O . THR A 1 122 ? 9.133 2.522 3.157 1.00 89.31 122 THR A O 1
ATOM 933 N N . ARG A 1 123 ? 10.873 1.118 3.302 1.00 89.00 123 ARG A N 1
ATOM 934 C CA . ARG A 1 123 ? 10.898 1.055 4.766 1.00 89.00 123 ARG A CA 1
ATOM 935 C C . ARG A 1 123 ? 11.280 2.398 5.382 1.00 89.00 123 ARG A C 1
ATOM 937 O O . ARG A 1 123 ? 10.664 2.785 6.374 1.00 89.00 123 ARG A O 1
ATOM 944 N N . GLU A 1 124 ? 12.268 3.094 4.827 1.00 90.69 124 GLU A N 1
ATOM 945 C CA . GLU A 1 124 ? 12.667 4.431 5.277 1.00 90.69 124 GLU A CA 1
ATOM 946 C C . GLU A 1 124 ? 11.505 5.425 5.150 1.00 90.69 124 GLU A C 1
ATOM 948 O O . GLU A 1 124 ? 11.213 6.156 6.097 1.00 90.69 124 GLU A O 1
ATOM 953 N N . LEU A 1 125 ? 10.765 5.362 4.039 1.00 91.56 125 LEU A N 1
ATOM 954 C CA . LEU A 1 125 ? 9.603 6.216 3.786 1.00 91.56 125 LEU A CA 1
ATOM 955 C C . LEU A 1 125 ? 8.376 5.854 4.641 1.00 91.56 125 LEU A C 1
ATOM 957 O O . LEU A 1 125 ? 7.659 6.744 5.094 1.00 91.56 125 LEU A O 1
ATOM 961 N N . MET A 1 126 ? 8.127 4.566 4.903 1.00 94.12 126 MET A N 1
ATOM 962 C CA . MET A 1 126 ? 6.961 4.115 5.683 1.00 94.12 126 MET A CA 1
ATOM 963 C C . MET A 1 126 ? 7.150 4.228 7.199 1.00 94.12 126 MET A C 1
ATOM 965 O O . MET A 1 126 ? 6.170 4.344 7.939 1.00 94.12 126 MET A O 1
ATOM 969 N N . ARG A 1 127 ? 8.395 4.225 7.688 1.00 94.38 127 ARG A N 1
ATOM 970 C CA . ARG A 1 127 ? 8.714 4.350 9.118 1.00 94.38 127 ARG A CA 1
ATOM 971 C C . ARG A 1 127 ? 8.060 5.567 9.800 1.00 94.38 127 ARG A C 1
ATOM 973 O O . ARG A 1 127 ? 7.448 5.350 10.847 1.00 94.38 127 ARG A O 1
ATOM 980 N N . PRO A 1 128 ? 8.132 6.807 9.272 1.00 94.12 128 PRO A N 1
ATOM 981 C CA . PRO A 1 128 ? 7.500 7.961 9.918 1.00 94.12 128 PRO A CA 1
ATOM 982 C C . PRO A 1 128 ? 5.968 7.868 9.953 1.00 94.12 128 PRO A C 1
ATOM 984 O O . PRO A 1 128 ? 5.367 8.196 10.972 1.00 94.12 128 PRO A O 1
ATOM 987 N N . MET A 1 129 ? 5.333 7.362 8.890 1.00 95.31 129 MET A N 1
ATOM 988 C CA . MET A 1 129 ? 3.870 7.242 8.833 1.00 95.31 129 MET A CA 1
ATOM 989 C C . MET A 1 129 ? 3.343 6.210 9.835 1.00 95.31 129 MET A C 1
ATOM 991 O O . MET A 1 129 ? 2.333 6.436 10.502 1.00 95.31 129 MET A O 1
ATOM 995 N N . LEU A 1 130 ? 4.049 5.084 9.974 1.00 96.00 130 LEU A N 1
ATOM 996 C CA . LEU A 1 130 ? 3.711 4.058 10.958 1.00 96.00 130 LEU A CA 1
ATOM 997 C C . LEU A 1 130 ? 3.945 4.544 12.390 1.00 96.00 130 LEU A C 1
ATOM 999 O O . LEU A 1 130 ? 3.131 4.245 13.257 1.00 96.00 130 LEU A O 1
ATOM 1003 N N . ALA A 1 131 ? 5.013 5.306 12.642 1.00 95.00 131 ALA A N 1
ATOM 1004 C CA . ALA A 1 131 ? 5.275 5.882 13.959 1.00 95.00 131 ALA A CA 1
ATOM 1005 C C . ALA A 1 131 ? 4.148 6.834 14.393 1.00 95.00 131 ALA A C 1
ATOM 1007 O O . ALA A 1 131 ? 3.570 6.647 15.459 1.00 95.00 131 ALA A O 1
ATOM 1008 N N . GLU A 1 132 ? 3.755 7.774 13.528 1.00 96.31 132 GLU A N 1
ATOM 1009 C CA . GLU A 1 132 ? 2.661 8.709 13.819 1.00 96.31 132 GLU A CA 1
ATOM 1010 C C . GLU A 1 132 ? 1.328 7.981 14.047 1.00 96.31 132 GLU A C 1
ATOM 1012 O O . GLU A 1 132 ? 0.539 8.334 14.929 1.00 96.31 132 GLU A O 1
ATOM 1017 N N . TRP A 1 133 ? 1.066 6.938 13.256 1.00 96.75 133 TRP A N 1
ATOM 1018 C CA . TRP A 1 133 ? -0.130 6.127 13.430 1.00 96.75 133 TRP A CA 1
ATOM 1019 C C . TRP A 1 133 ? -0.121 5.376 14.765 1.00 96.75 133 TRP A C 1
ATOM 1021 O O . TRP A 1 133 ? -1.144 5.354 15.456 1.00 96.75 133 TRP A O 1
ATOM 1031 N N . LEU A 1 134 ? 1.018 4.790 15.147 1.00 96.31 134 LEU A N 1
ATOM 1032 C CA . LEU A 1 134 ? 1.171 4.096 16.424 1.00 96.31 134 LEU A CA 1
ATOM 1033 C C . LEU A 1 134 ? 0.991 5.063 17.596 1.00 96.31 134 LEU A C 1
ATOM 1035 O O . LEU A 1 134 ? 0.215 4.754 18.495 1.00 96.31 134 LEU A O 1
ATOM 1039 N N . ASP A 1 135 ? 1.590 6.252 17.551 1.00 95.31 135 ASP A N 1
ATOM 1040 C CA . ASP A 1 135 ? 1.441 7.260 18.608 1.00 95.31 135 ASP A CA 1
ATOM 1041 C C . ASP A 1 135 ? -0.027 7.657 18.830 1.00 95.31 135 ASP A C 1
ATOM 1043 O O . ASP A 1 135 ? -0.468 7.843 19.965 1.00 95.31 135 ASP A O 1
ATOM 1047 N N . LYS A 1 136 ? -0.819 7.735 17.753 1.00 96.00 136 LYS A N 1
ATOM 1048 C CA . LYS A 1 136 ? -2.243 8.096 17.823 1.00 96.00 136 LYS A CA 1
ATOM 1049 C C . LYS A 1 136 ? -3.149 6.948 18.271 1.00 96.00 136 LYS A C 1
ATOM 1051 O O . LYS A 1 136 ? -4.125 7.186 18.980 1.00 96.00 136 LYS A O 1
ATOM 1056 N N . ASN A 1 137 ? -2.877 5.716 17.843 1.00 93.88 137 ASN A N 1
ATOM 1057 C CA . ASN A 1 137 ? -3.832 4.607 17.979 1.00 93.88 137 ASN A CA 1
ATOM 1058 C C . ASN A 1 137 ? -3.474 3.621 19.098 1.00 93.88 137 ASN A C 1
ATOM 1060 O O . ASN A 1 137 ? -4.374 3.058 19.733 1.00 93.88 137 ASN A O 1
ATOM 1064 N N . LEU A 1 138 ? -2.183 3.427 19.371 1.00 95.44 138 LEU A N 1
ATOM 1065 C CA . LEU A 1 138 ? -1.691 2.435 20.326 1.00 95.44 138 LEU A CA 1
ATOM 1066 C C . LEU A 1 138 ? -2.137 2.703 21.775 1.00 95.44 138 LEU A C 1
ATOM 1068 O O . LEU A 1 138 ? -2.557 1.736 22.415 1.00 95.44 138 LEU A O 1
ATOM 1072 N N . PRO A 1 139 ? -2.159 3.951 22.297 1.00 95.56 139 PRO A N 1
ATOM 1073 C CA . PRO A 1 139 ? -2.588 4.203 23.677 1.00 95.56 139 PRO A CA 1
ATOM 1074 C C . PRO A 1 139 ? -3.997 3.671 23.963 1.00 95.56 139 PRO A C 1
ATOM 1076 O O . PRO A 1 139 ? -4.206 2.924 24.917 1.00 95.56 139 PRO A O 1
ATOM 1079 N N . SER A 1 140 ? -4.948 3.952 23.067 1.00 94.12 140 SER A N 1
ATOM 1080 C CA . SER A 1 140 ? -6.342 3.511 23.214 1.00 94.12 140 SER A CA 1
ATOM 1081 C C . SER A 1 140 ? -6.502 1.986 23.172 1.00 94.12 140 SER A C 1
ATOM 1083 O O . SER A 1 140 ? -7.375 1.419 23.832 1.00 94.12 140 SER A O 1
ATOM 1085 N N . MET A 1 141 ? -5.665 1.308 22.384 1.00 92.81 141 MET A N 1
ATOM 1086 C CA . MET A 1 141 ? -5.687 -0.144 22.244 1.00 92.81 141 MET A CA 1
ATOM 1087 C C . MET A 1 141 ? -5.131 -0.812 23.502 1.00 92.81 141 MET A C 1
ATOM 1089 O O . MET A 1 141 ? -5.730 -1.757 24.018 1.00 92.81 141 MET A O 1
ATOM 1093 N N . VAL A 1 142 ? -4.034 -0.268 24.036 1.00 95.19 142 VAL A N 1
ATOM 1094 C CA . VAL A 1 142 ? -3.418 -0.741 25.277 1.00 95.19 142 VAL A CA 1
ATOM 1095 C C . VAL A 1 142 ? -4.347 -0.518 26.464 1.00 95.19 142 VAL A C 1
ATOM 1097 O O . VAL A 1 142 ? -4.531 -1.445 27.244 1.00 95.19 142 VAL A O 1
ATOM 1100 N N . GLU A 1 143 ? -4.998 0.640 26.589 1.00 95.44 143 GLU A N 1
ATOM 1101 C CA . GLU A 1 143 ? -5.957 0.892 27.675 1.00 95.44 143 GLU A CA 1
ATOM 1102 C C . GLU A 1 143 ? -7.081 -0.147 27.708 1.00 95.44 143 GLU A C 1
ATOM 1104 O O . GLU A 1 143 ? -7.387 -0.688 28.770 1.00 95.44 143 GLU A O 1
ATOM 1109 N N . LYS A 1 144 ? -7.652 -0.493 26.548 1.00 93.31 144 LYS A N 1
ATOM 1110 C CA . LYS A 1 144 ? -8.688 -1.532 26.443 1.00 93.31 144 LYS A CA 1
ATOM 1111 C C . LYS A 1 144 ? -8.165 -2.907 26.860 1.00 93.31 144 LYS A C 1
ATOM 1113 O O . LYS A 1 144 ? -8.843 -3.615 27.603 1.00 93.31 144 LYS A O 1
ATOM 1118 N N . MET A 1 145 ? -6.962 -3.282 26.415 1.00 92.81 145 MET A N 1
ATOM 1119 C CA . MET A 1 145 ? -6.344 -4.560 26.795 1.00 92.81 145 MET A CA 1
ATOM 1120 C C . MET A 1 145 ? -6.000 -4.604 28.289 1.00 92.81 145 MET A C 1
ATOM 1122 O O . MET A 1 145 ? -6.251 -5.615 28.938 1.00 92.81 145 MET A O 1
ATOM 1126 N N . VAL A 1 146 ? -5.496 -3.507 28.860 1.00 94.31 146 VAL A N 1
ATOM 1127 C CA . VAL A 1 146 ? -5.186 -3.394 30.292 1.00 94.31 146 VAL A CA 1
ATOM 1128 C C . VAL A 1 146 ? -6.461 -3.435 31.132 1.00 94.31 146 VAL A C 1
ATOM 1130 O O . VAL A 1 146 ? -6.499 -4.147 32.131 1.00 94.31 146 VAL A O 1
ATOM 1133 N N . GLN A 1 147 ? -7.529 -2.740 30.732 1.00 92.06 147 GLN A N 1
ATOM 1134 C CA . GLN A 1 147 ? -8.823 -2.812 31.417 1.00 92.06 147 GLN A CA 1
ATOM 1135 C C . GLN A 1 147 ? -9.389 -4.236 31.408 1.00 92.06 147 GLN A C 1
ATOM 1137 O O . GLN A 1 147 ? -9.828 -4.723 32.452 1.00 92.06 147 GLN A O 1
ATOM 1142 N N . ALA A 1 148 ? -9.332 -4.924 30.263 1.00 91.38 148 ALA A N 1
ATOM 1143 C CA . ALA A 1 148 ? -9.741 -6.322 30.158 1.00 91.38 148 ALA A CA 1
ATOM 1144 C C . ALA A 1 148 ? -8.894 -7.237 31.062 1.00 91.38 148 ALA A C 1
ATOM 1146 O O . ALA A 1 148 ? -9.432 -8.109 31.747 1.00 91.38 148 ALA A O 1
ATOM 1147 N N . GLU A 1 149 ? -7.583 -7.005 31.120 1.00 94.00 149 GLU A N 1
ATOM 1148 C CA . GLU A 1 149 ? -6.658 -7.789 31.937 1.00 94.00 149 GLU A CA 1
ATOM 1149 C C . GLU A 1 149 ? -6.859 -7.555 33.444 1.00 94.00 149 GLU A C 1
ATOM 1151 O O . GLU A 1 149 ? -6.895 -8.509 34.225 1.00 94.00 149 GLU A O 1
ATOM 1156 N N . ILE A 1 150 ? -7.087 -6.307 33.867 1.00 91.06 150 ILE A N 1
ATOM 1157 C CA . ILE A 1 150 ? -7.421 -5.973 35.258 1.00 91.06 150 ILE A CA 1
ATOM 1158 C C . ILE A 1 150 ? -8.761 -6.597 35.647 1.00 91.06 150 ILE A C 1
ATOM 1160 O O . ILE A 1 150 ? -8.846 -7.218 36.705 1.00 91.06 150 ILE A O 1
ATOM 1164 N N . ALA A 1 151 ? -9.794 -6.485 34.804 1.00 89.19 151 ALA A N 1
ATOM 1165 C CA . ALA A 1 151 ? -11.100 -7.087 35.066 1.00 89.19 151 ALA A CA 1
ATOM 1166 C C . ALA A 1 151 ? -10.996 -8.611 35.244 1.00 89.19 151 ALA A C 1
ATOM 1168 O O . ALA A 1 151 ? -11.587 -9.177 36.165 1.00 89.19 151 ALA A O 1
ATOM 1169 N N . ARG A 1 152 ? -10.177 -9.272 34.418 1.00 91.81 152 ARG A N 1
ATOM 1170 C CA . ARG A 1 152 ? -9.904 -10.711 34.506 1.00 91.81 152 ARG A CA 1
ATOM 1171 C C . ARG A 1 152 ? -9.203 -11.098 35.811 1.00 91.81 152 ARG A C 1
ATOM 1173 O O . ARG A 1 152 ? -9.586 -12.084 36.440 1.00 91.81 152 ARG A O 1
ATOM 1180 N N . ILE A 1 153 ? -8.183 -10.347 36.231 1.00 89.12 153 ILE A N 1
ATOM 1181 C CA . ILE A 1 153 ? -7.444 -10.617 37.477 1.00 89.12 153 ILE A CA 1
ATOM 1182 C C . ILE A 1 153 ? -8.311 -10.313 38.705 1.00 89.12 153 ILE A C 1
ATOM 1184 O O . ILE A 1 153 ? -8.324 -11.100 39.651 1.00 89.12 153 ILE A O 1
ATOM 1188 N N . ALA A 1 154 ? -9.054 -9.206 38.687 1.00 81.62 154 ALA A N 1
ATOM 1189 C CA . ALA A 1 154 ? -9.945 -8.805 39.771 1.00 81.62 154 ALA A CA 1
ATOM 1190 C C . ALA A 1 154 ? -11.100 -9.801 39.954 1.00 81.62 154 ALA A C 1
ATOM 1192 O O . ALA A 1 154 ? -11.372 -10.211 41.078 1.00 81.62 154 ALA A O 1
ATOM 1193 N N . GLY A 1 155 ? -11.711 -10.267 38.859 1.00 72.56 155 GLY A N 1
ATOM 1194 C CA . GLY A 1 155 ? -12.766 -11.285 38.892 1.00 72.56 155 GLY A CA 1
ATOM 1195 C C . GLY A 1 155 ? -12.286 -12.672 39.329 1.00 72.56 155 GLY A C 1
ATOM 1196 O O . GLY A 1 155 ? -13.084 -13.469 39.804 1.00 72.56 155 GLY A O 1
ATOM 1197 N N . LYS A 1 156 ? -10.984 -12.966 39.221 1.00 64.88 156 LYS A N 1
ATOM 1198 C CA . LYS A 1 156 ? -10.387 -14.222 39.704 1.00 64.88 156 LYS A CA 1
ATOM 1199 C C . LYS A 1 156 ? -10.018 -14.188 41.196 1.00 64.88 156 LYS A C 1
ATOM 1201 O O . LYS A 1 156 ? -9.659 -15.222 41.753 1.00 64.88 156 LYS A O 1
ATOM 1206 N N . LYS A 1 157 ? -10.059 -13.013 41.834 1.00 50.75 157 LYS A N 1
ATOM 1207 C CA . LYS A 1 157 ? -9.721 -12.820 43.255 1.00 50.75 157 LYS A CA 1
ATOM 1208 C C . LYS A 1 157 ? -10.950 -12.694 44.169 1.00 50.75 157 LYS A C 1
ATOM 1210 O O . LYS A 1 157 ? -10.771 -12.371 45.342 1.00 50.75 157 LYS A O 1
ATOM 1215 N N . ALA A 1 158 ? -12.147 -12.935 43.634 1.00 46.97 158 ALA A N 1
ATOM 1216 C CA . ALA A 1 158 ? -13.409 -13.024 44.364 1.00 46.97 158 ALA A CA 1
ATOM 1217 C C . ALA A 1 158 ? -13.849 -14.487 44.501 1.00 46.97 158 ALA A C 1
ATOM 1219 O O . ALA A 1 158 ? -13.620 -15.255 43.538 1.00 46.97 158 ALA A O 1
#

Radius of gyration: 34.94 Å; chains: 1; bounding box: 62×76×95 Å

Sequence (158 aa):
MAHNEASVEEILESIKKVIARDNRESAIQTRKRREEDADRAEEDAQLEASSEDVLDLAEMELENLESPAEAGDTAADDESPLVTEEVRGAMQENLAALAMLSEPSARPQIVRSGETSLEDLTRELMRPMLAEWLDKNLPSMVEKMVQAEIARIAGKKA

InterPro domains:
  IPR019632 Protein of unknown function DUF2497 [PF10691] (81-154)

pLDDT: mean 76.89, std 16.54, range [39.25, 96.75]